Protein AF-A0A2V9QJU0-F1 (afdb_monomer)

Foldseek 3Di:
DPDDDQQKAWAAWDADPPVRFIWTWIDHDHDIDIDGQQDDPPVFWHFPDDDRFWTWIAGPVVRDIDIHGHDDD

Secondary structure (DSSP, 8-state):
-PPPP--EEEEEEEE-TTT--EEEEEEETTEEEEE-TT-EETTTEEEEEE-SSEEEEEETTTTEEEEEEB---

Sequence (73 aa):
PPPPPSNLRFYGFATSRPDGAKRIFLYKNEDVFVASEGDIVDRRYKVVRISPNAVEILDVLSNNRENIPLSQG

Radius of gyration: 11.94 Å; Cα contacts (8 Å, |Δi|>4): 146; chains: 1; bounding box: 26×30×28 Å

Solvent-accessible surface area (backbone atoms only — not comparable to full-atom values): 4416 Å² total; per-residue (Å²): 131,82,79,78,82,83,63,64,42,31,69,49,72,50,73,46,81,94,80,64,51,54,33,36,38,35,36,43,95,89,48,77,45,78,42,36,69,70,37,65,48,94,87,39,38,27,31,67,42,83,52,102,61,32,35,35,31,33,33,69,86,78,74,43,78,46,77,37,54,51,54,78,130

pLDDT: mean 85.99, std 10.31, range [53.44, 95.44]

Nearest PDB structures (foldseek):
  8etu-assembly1_U  TM=3.880E-01  e=2.236E-01  Saccharomyces cerevisiae S288C
  7zi4-assembly1_F  TM=4.785E-01  e=1.166E+00  Homo sapiens
  8x19-assembly1_N  TM=3.605E-01  e=3.111E-01  Homo sapiens
  8xvt-assembly1_D  TM=3.837E-01  e=8.381E-01  Homo sapiens
  8oor-assembly1_B  TM=3.944E-01  e=2.973E+00  Thermochaetoides thermophila

Structure (mmCIF, N/CA/C/O backbone):
data_AF-A0A2V9QJU0-F1
#
_entry.id   AF-A0A2V9QJU0-F1
#
loop_
_atom_site.group_PDB
_atom_site.id
_atom_site.type_symbol
_atom_site.label_atom_id
_atom_site.label_alt_id
_atom_site.label_comp_id
_atom_site.label_asym_id
_atom_site.label_entity_id
_atom_site.label_seq_id
_atom_site.pdbx_PDB_ins_code
_atom_site.Cartn_x
_atom_site.Cartn_y
_atom_site.Cartn_z
_atom_site.occupancy
_atom_site.B_iso_or_equiv
_atom_site.auth_seq_id
_atom_site.auth_comp_id
_atom_site.auth_asym_id
_atom_site.auth_atom_id
_atom_site.pdbx_PDB_model_num
ATOM 1 N N . PRO A 1 1 ? -11.968 18.681 9.968 1.00 64.88 1 PRO A N 1
ATOM 2 C CA . PRO A 1 1 ? -11.527 17.434 10.641 1.00 64.88 1 PRO A CA 1
ATOM 3 C C . PRO A 1 1 ? -10.325 16.829 9.905 1.00 64.88 1 PRO A C 1
ATOM 5 O O . PRO A 1 1 ? -10.374 16.775 8.677 1.00 64.88 1 PRO A O 1
ATOM 8 N N . PRO A 1 2 ? -9.254 16.421 10.608 1.00 62.22 2 PRO A N 1
ATOM 9 C CA . PRO A 1 2 ? -8.178 15.647 9.998 1.00 62.22 2 PRO A CA 1
ATOM 10 C C . PRO A 1 2 ? -8.752 14.356 9.393 1.00 62.22 2 PRO A C 1
ATOM 12 O O . PRO A 1 2 ? -9.662 13.775 9.996 1.00 62.22 2 PRO A O 1
ATOM 15 N N . PRO A 1 3 ? -8.283 13.917 8.214 1.00 66.19 3 PRO A N 1
ATOM 16 C CA . PRO A 1 3 ? -8.688 12.631 7.666 1.00 66.19 3 PRO A CA 1
ATOM 17 C C . PRO A 1 3 ? -8.373 11.511 8.677 1.00 66.19 3 PRO A C 1
ATOM 19 O O . PRO A 1 3 ? -7.317 11.554 9.313 1.00 66.19 3 PRO A O 1
ATOM 22 N N . PRO A 1 4 ? -9.281 10.534 8.865 1.00 72.19 4 PRO A N 1
ATOM 23 C CA . PRO A 1 4 ? -9.050 9.416 9.772 1.00 72.19 4 PRO A CA 1
ATOM 24 C C . PRO A 1 4 ? -7.763 8.664 9.402 1.00 72.19 4 PRO A C 1
ATOM 26 O O . PRO A 1 4 ? -7.518 8.484 8.205 1.00 72.19 4 PRO A O 1
ATOM 29 N N . PRO A 1 5 ? -6.978 8.183 10.385 1.00 73.06 5 PRO A N 1
ATOM 30 C CA . PRO A 1 5 ? -5.846 7.306 10.111 1.00 73.06 5 PRO A CA 1
ATOM 31 C C . PRO A 1 5 ? -6.316 6.084 9.321 1.00 73.06 5 PRO A C 1
ATOM 33 O O . PRO A 1 5 ? -7.384 5.529 9.596 1.00 73.06 5 PRO A O 1
ATOM 36 N N . SER A 1 6 ? -5.530 5.647 8.341 1.00 74.12 6 SER A N 1
ATOM 37 C CA . SER A 1 6 ? -5.900 4.508 7.498 1.00 74.12 6 SER A CA 1
ATOM 38 C C . SER A 1 6 ? -5.844 3.155 8.221 1.00 74.12 6 SER A C 1
ATOM 40 O O . SER A 1 6 ? -6.356 2.166 7.696 1.00 74.12 6 SER A O 1
ATOM 42 N N . ASN A 1 7 ? -5.252 3.102 9.424 1.00 85.81 7 ASN A N 1
ATOM 43 C CA . ASN A 1 7 ? -4.949 1.885 10.194 1.00 85.81 7 ASN A CA 1
ATOM 44 C C . ASN A 1 7 ? -4.133 0.841 9.409 1.00 85.81 7 ASN A C 1
ATOM 46 O O . ASN A 1 7 ? -4.063 -0.321 9.811 1.00 85.81 7 ASN A O 1
ATOM 50 N N . LEU A 1 8 ? -3.522 1.242 8.293 1.00 89.44 8 LEU A N 1
ATOM 51 C CA . LEU A 1 8 ? -2.628 0.402 7.518 1.00 89.44 8 LEU A CA 1
ATOM 52 C C . LEU A 1 8 ? -1.276 0.305 8.230 1.00 89.44 8 LEU A C 1
ATOM 54 O O . LEU A 1 8 ? -0.703 1.302 8.667 1.00 89.44 8 LEU A O 1
ATOM 58 N N . ARG A 1 9 ? -0.741 -0.910 8.320 1.00 90.75 9 ARG A N 1
ATOM 59 C CA . ARG A 1 9 ? 0.628 -1.177 8.766 1.00 90.75 9 ARG A CA 1
ATOM 60 C C . ARG A 1 9 ? 1.435 -1.812 7.664 1.00 90.75 9 ARG A C 1
ATOM 62 O O . ARG A 1 9 ? 0.983 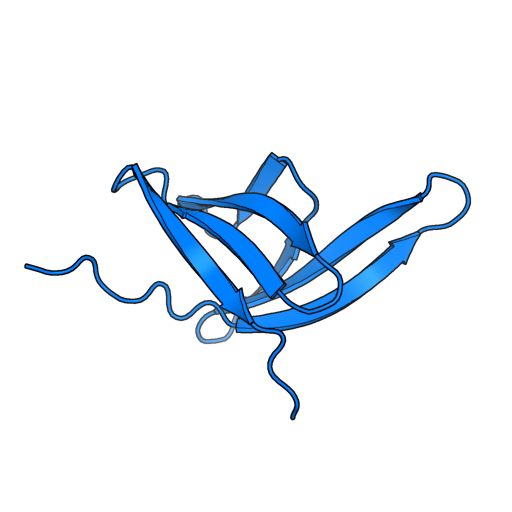-2.750 7.015 1.00 90.75 9 ARG A O 1
ATOM 69 N N . PHE A 1 10 ? 2.658 -1.329 7.523 1.00 91.62 10 PHE A N 1
ATOM 70 C CA . PHE A 1 10 ? 3.645 -1.890 6.623 1.00 91.62 10 PHE A CA 1
ATOM 71 C C . PHE A 1 10 ? 4.566 -2.841 7.390 1.00 91.62 10 PHE A C 1
ATOM 73 O O . PHE A 1 10 ? 5.282 -2.411 8.292 1.00 91.62 10 PHE A O 1
ATOM 80 N N . TYR A 1 11 ? 4.531 -4.128 7.034 1.00 88.56 11 TYR A N 1
ATOM 81 C CA . TYR A 1 11 ? 5.283 -5.186 7.724 1.00 88.56 11 TYR A CA 1
ATOM 82 C C . TYR A 1 11 ? 6.577 -5.591 7.012 1.00 88.56 11 TYR A C 1
ATOM 84 O O . TYR A 1 11 ? 7.461 -6.181 7.624 1.00 88.56 11 TYR A O 1
ATOM 92 N N . GLY A 1 12 ? 6.716 -5.282 5.724 1.00 86.94 12 GLY A N 1
ATOM 93 C CA . GLY A 1 12 ? 7.920 -5.617 4.971 1.00 86.94 12 GLY A CA 1
ATOM 94 C C . GLY A 1 12 ? 7.675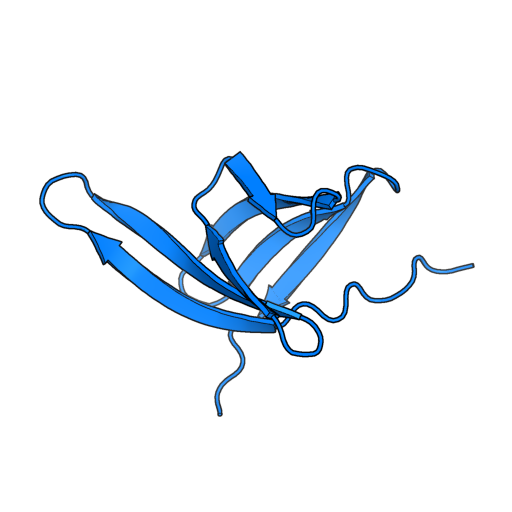 -5.736 3.480 1.00 86.94 12 GLY A C 1
ATOM 95 O O . GLY A 1 12 ? 6.539 -5.674 3.010 1.00 86.94 12 GLY A O 1
ATOM 96 N N . PHE A 1 13 ? 8.754 -5.917 2.727 1.00 86.56 13 PHE A N 1
ATOM 97 C CA . PHE A 1 13 ? 8.714 -6.075 1.280 1.00 86.56 13 PHE A CA 1
ATOM 98 C C . PHE A 1 13 ? 9.349 -7.398 0.848 1.00 86.56 13 PHE A C 1
ATOM 100 O O . PHE A 1 13 ? 10.330 -7.855 1.428 1.00 86.56 13 PHE A O 1
ATOM 107 N N . ALA A 1 14 ? 8.794 -7.997 -0.200 1.00 83.31 14 ALA A N 1
ATOM 108 C CA . ALA A 1 14 ? 9.387 -9.100 -0.935 1.00 83.31 14 ALA A CA 1
ATOM 109 C C . ALA A 1 14 ? 9.823 -8.606 -2.314 1.00 83.31 14 ALA A C 1
ATOM 111 O O . ALA A 1 14 ? 9.106 -7.872 -2.994 1.00 83.31 14 ALA A O 1
ATOM 112 N N . THR A 1 15 ? 11.003 -9.039 -2.742 1.00 77.75 15 THR A N 1
ATOM 113 C CA . THR A 1 15 ? 11.503 -8.775 -4.093 1.00 77.75 15 THR A CA 1
ATOM 114 C C . THR A 1 15 ? 11.402 -10.074 -4.873 1.00 77.75 15 THR A C 1
ATOM 116 O O . THR A 1 15 ? 12.049 -11.052 -4.496 1.00 77.75 15 THR A O 1
ATOM 119 N N . SER A 1 16 ? 10.599 -10.103 -5.936 1.00 61.47 16 SER A N 1
ATOM 120 C CA . SER A 1 16 ? 10.585 -11.250 -6.850 1.00 61.47 16 SER A CA 1
ATOM 121 C C . SER A 1 16 ? 11.749 -11.101 -7.835 1.00 61.47 16 SER A C 1
ATOM 123 O O . SER A 1 16 ? 11.956 -10.032 -8.410 1.00 61.47 16 SER A O 1
ATOM 125 N N . ARG A 1 17 ? 12.580 -12.138 -7.967 1.00 69.56 17 ARG A N 1
ATOM 126 C CA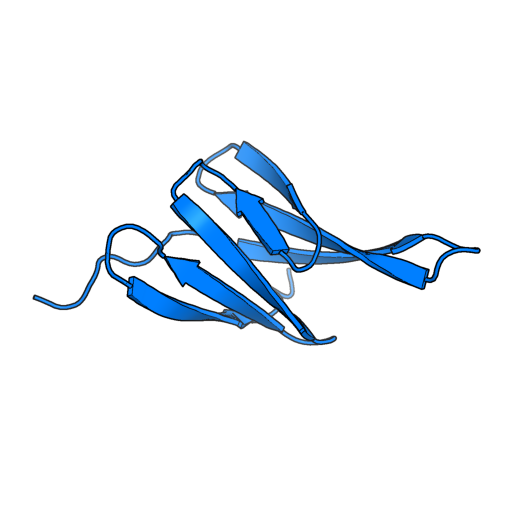 . ARG A 1 17 ? 13.548 -12.277 -9.070 1.00 69.56 17 ARG A CA 1
ATOM 127 C C . ARG A 1 17 ? 12.938 -13.266 -10.071 1.00 69.56 17 ARG A C 1
ATOM 129 O O . ARG A 1 17 ? 12.387 -14.263 -9.604 1.00 69.56 17 ARG A O 1
ATOM 136 N N . PRO A 1 18 ? 13.037 -13.038 -11.397 1.00 62.22 18 PRO A N 1
ATOM 137 C CA . PRO A 1 18 ? 14.019 -12.202 -12.106 1.00 62.22 18 PRO A CA 1
ATOM 138 C C . PRO A 1 18 ? 13.532 -10.803 -12.532 1.00 62.22 18 PRO A C 1
ATOM 140 O O . PRO A 1 18 ? 14.325 -10.008 -13.023 1.00 62.22 18 PRO A O 1
ATOM 143 N N . ASP A 1 19 ? 12.256 -10.495 -12.345 1.00 64.88 19 ASP A N 1
ATOM 144 C CA . ASP A 1 19 ? 11.546 -9.303 -12.824 1.00 64.88 19 ASP A CA 1
ATOM 145 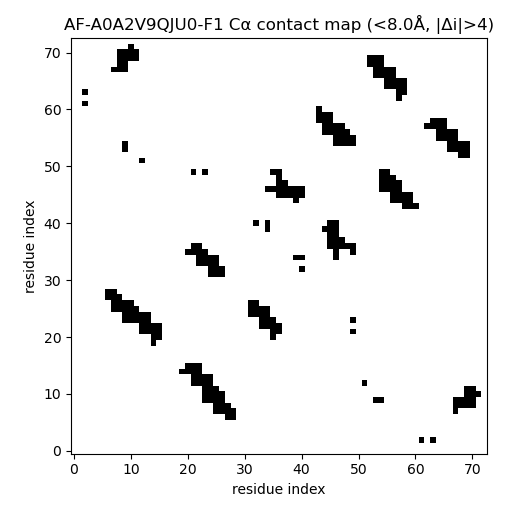C C . ASP A 1 19 ? 11.735 -8.053 -11.945 1.00 64.88 19 ASP A C 1
ATOM 147 O O . ASP A 1 19 ? 11.432 -6.940 -12.369 1.00 64.88 19 ASP A O 1
ATOM 151 N N . GLY A 1 20 ? 12.263 -8.207 -10.727 1.00 66.94 20 GLY A N 1
ATOM 152 C CA . GLY A 1 20 ? 12.571 -7.081 -9.839 1.00 66.94 20 GLY A CA 1
ATOM 153 C C . GLY A 1 20 ? 11.332 -6.405 -9.248 1.00 66.94 20 GLY A C 1
ATOM 154 O O . GLY A 1 20 ? 11.453 -5.355 -8.613 1.00 66.94 20 GLY A O 1
ATOM 155 N N . ALA A 1 21 ? 10.150 -7.003 -9.422 1.00 72.06 21 ALA A N 1
ATOM 156 C CA . ALA A 1 21 ? 8.905 -6.486 -8.885 1.00 72.06 21 ALA A CA 1
ATOM 157 C C . ALA A 1 21 ? 8.956 -6.483 -7.349 1.00 72.06 21 ALA A C 1
ATOM 159 O O . ALA A 1 21 ? 9.074 -7.530 -6.697 1.00 72.06 21 ALA A O 1
ATOM 160 N N . LYS A 1 22 ? 8.874 -5.281 -6.765 1.00 84.50 22 LYS A N 1
ATOM 161 C CA . LYS A 1 22 ? 8.728 -5.090 -5.321 1.00 84.50 22 LYS A CA 1
ATOM 162 C C . LYS A 1 22 ? 7.269 -5.294 -4.943 1.00 84.50 22 LYS A C 1
ATOM 164 O O . LYS A 1 22 ? 6.381 -4.606 -5.451 1.00 84.50 22 LYS A O 1
ATOM 169 N N . ARG A 1 23 ? 7.036 -6.229 -4.031 1.00 90.12 23 ARG A N 1
ATOM 170 C CA . ARG A 1 23 ? 5.759 -6.409 -3.347 1.00 90.12 23 ARG A CA 1
ATOM 171 C C . ARG A 1 23 ? 5.917 -6.015 -1.894 1.00 90.12 23 ARG A C 1
ATOM 173 O O . ARG A 1 23 ? 6.974 -6.228 -1.310 1.00 90.12 23 ARG A O 1
ATOM 180 N N . ILE A 1 24 ? 4.875 -5.458 -1.312 1.00 91.38 24 ILE A N 1
ATOM 181 C CA . ILE A 1 24 ? 4.803 -5.107 0.101 1.00 91.38 24 ILE A CA 1
ATOM 182 C C . ILE A 1 24 ? 3.693 -5.887 0.778 1.00 91.38 24 ILE A C 1
ATOM 184 O O . ILE A 1 24 ? 2.678 -6.197 0.157 1.00 91.38 24 ILE A O 1
ATOM 188 N N . PHE A 1 25 ? 3.902 -6.167 2.057 1.00 92.88 25 PHE A N 1
ATOM 189 C CA . PHE A 1 25 ? 2.907 -6.732 2.950 1.00 92.88 25 PHE A CA 1
ATOM 190 C C . PHE A 1 25 ? 2.318 -5.607 3.785 1.00 92.88 25 PHE A C 1
ATOM 192 O O . PHE A 1 25 ? 3.011 -4.946 4.568 1.00 92.88 25 PHE A O 1
ATOM 199 N N . LEU A 1 26 ? 1.030 -5.388 3.576 1.00 92.50 26 LEU A N 1
ATOM 200 C CA . LEU A 1 26 ? 0.221 -4.437 4.306 1.00 92.50 26 LEU A CA 1
ATOM 201 C C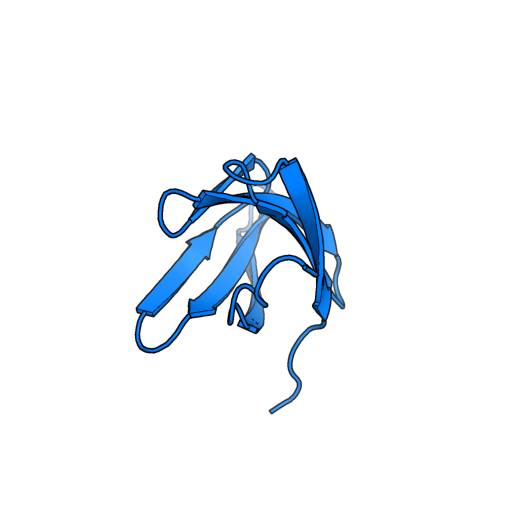 . LEU A 1 26 ? -0.753 -5.202 5.189 1.00 92.50 26 LEU A C 1
ATOM 203 O O . LEU A 1 26 ? -1.229 -6.269 4.821 1.00 92.50 26 LEU A O 1
ATOM 207 N N . TYR A 1 27 ? -1.072 -4.641 6.339 1.00 92.19 27 TYR A N 1
ATOM 208 C CA . TYR A 1 27 ? -2.073 -5.186 7.242 1.00 92.19 27 TYR A CA 1
A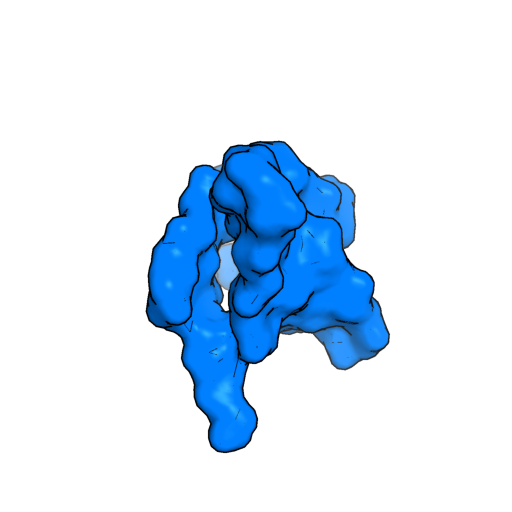TOM 209 C C . TYR A 1 27 ? -3.034 -4.087 7.640 1.00 92.19 27 TYR A C 1
ATOM 211 O O . TYR A 1 27 ? -2.605 -2.960 7.898 1.00 92.19 27 TYR A O 1
ATOM 219 N N . LYS A 1 28 ? -4.313 -4.414 7.736 1.00 89.44 28 LYS A N 1
ATOM 220 C CA . LYS A 1 28 ? -5.323 -3.490 8.231 1.00 89.44 28 LYS A CA 1
ATOM 221 C C . LYS A 1 28 ? -6.348 -4.269 9.037 1.00 89.44 28 LYS A C 1
ATOM 223 O O . LYS A 1 28 ? -7.017 -5.140 8.497 1.00 89.44 28 LYS A O 1
ATOM 228 N N . ASN A 1 29 ? -6.502 -3.902 10.306 1.00 85.38 29 ASN A N 1
ATOM 229 C CA . ASN A 1 29 ? -7.383 -4.565 11.272 1.00 85.38 29 ASN A CA 1
ATOM 230 C C . ASN A 1 29 ? -7.046 -6.051 11.481 1.00 85.38 29 ASN A C 1
ATOM 232 O O . ASN A 1 29 ? -6.359 -6.343 12.451 1.00 85.38 29 ASN A O 1
ATOM 236 N N . GLU A 1 30 ? -7.496 -6.939 10.592 1.00 86.75 30 GLU A N 1
ATOM 237 C CA . GLU A 1 30 ? -7.280 -8.400 10.595 1.00 86.75 30 GLU A CA 1
ATOM 238 C C . GLU A 1 30 ? -6.899 -8.944 9.204 1.00 86.75 30 GLU A C 1
ATOM 240 O O . GLU A 1 30 ? -6.552 -10.115 9.060 1.00 86.75 30 GLU A O 1
ATOM 245 N N . ASP A 1 31 ? -6.906 -8.085 8.181 1.00 89.19 31 ASP A N 1
ATOM 246 C CA . ASP A 1 31 ? -6.641 -8.460 6.798 1.00 89.19 31 ASP A CA 1
ATOM 247 C C . ASP A 1 31 ? -5.188 -8.179 6.414 1.00 89.19 31 ASP A C 1
ATOM 249 O O . ASP A 1 31 ? -4.644 -7.107 6.701 1.00 89.19 31 ASP A O 1
ATOM 253 N N . VAL A 1 32 ? -4.576 -9.125 5.699 1.00 90.31 32 VAL A N 1
ATOM 254 C CA . VAL A 1 32 ? -3.248 -8.978 5.090 1.00 90.31 32 VAL A CA 1
ATOM 255 C C . VAL A 1 32 ? -3.407 -8.774 3.586 1.00 90.31 32 VAL A C 1
ATOM 257 O O . VAL A 1 32 ? -4.043 -9.569 2.897 1.00 90.31 32 VAL A O 1
ATOM 260 N N . PHE A 1 33 ? -2.762 -7.740 3.059 1.00 92.00 33 PHE A N 1
ATOM 261 C CA . PHE A 1 33 ? -2.725 -7.416 1.641 1.00 92.00 33 PHE A CA 1
ATOM 262 C C . PHE A 1 33 ? -1.298 -7.521 1.114 1.00 92.00 33 PHE A C 1
ATOM 264 O O . PHE A 1 33 ? -0.344 -7.082 1.757 1.00 92.00 33 PHE A O 1
ATOM 271 N N . VAL A 1 34 ? -1.161 -8.058 -0.096 1.00 91.69 34 VAL A N 1
ATOM 272 C CA . VAL A 1 34 ? 0.091 -8.039 -0.856 1.00 91.69 34 VAL A CA 1
ATOM 273 C C . VAL A 1 34 ? -0.110 -7.125 -2.053 1.00 91.69 34 VAL A C 1
ATOM 275 O O . VAL A 1 34 ? -1.043 -7.342 -2.822 1.00 91.69 34 VAL A O 1
ATOM 278 N N . ALA A 1 35 ? 0.741 -6.114 -2.203 1.00 92.62 35 ALA A N 1
ATOM 279 C CA . ALA A 1 35 ?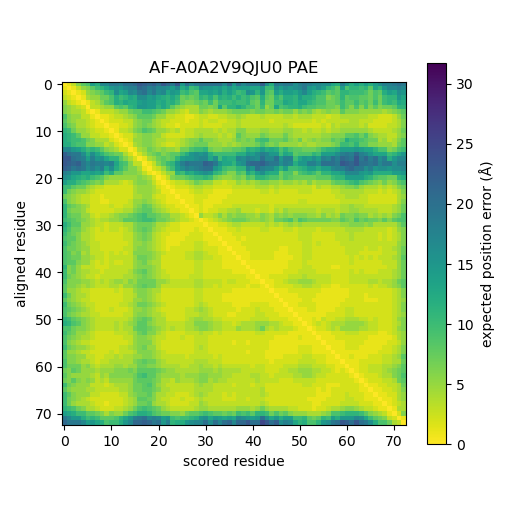 0.574 -5.088 -3.231 1.00 92.62 35 ALA A CA 1
ATOM 280 C C . ALA A 1 35 ? 1.908 -4.629 -3.828 1.00 92.62 35 ALA A C 1
ATOM 282 O O . ALA A 1 35 ? 2.948 -4.702 -3.174 1.00 92.62 35 ALA A O 1
ATOM 283 N N . SER A 1 36 ? 1.872 -4.131 -5.056 1.00 92.81 36 SER A N 1
ATOM 284 C CA . S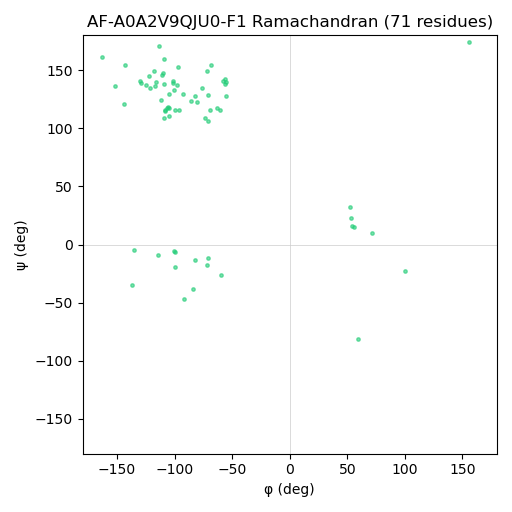ER A 1 36 ? 2.966 -3.447 -5.750 1.00 92.81 36 SER A CA 1
ATOM 285 C C . SER A 1 36 ? 2.630 -1.970 -5.984 1.00 92.81 36 SER A C 1
ATOM 287 O O . SER A 1 36 ? 1.506 -1.530 -5.750 1.00 92.81 36 SER A O 1
ATOM 289 N N . GLU A 1 37 ? 3.608 -1.174 -6.429 1.00 92.25 37 GLU A N 1
ATOM 290 C CA . GLU A 1 37 ? 3.346 0.211 -6.843 1.00 92.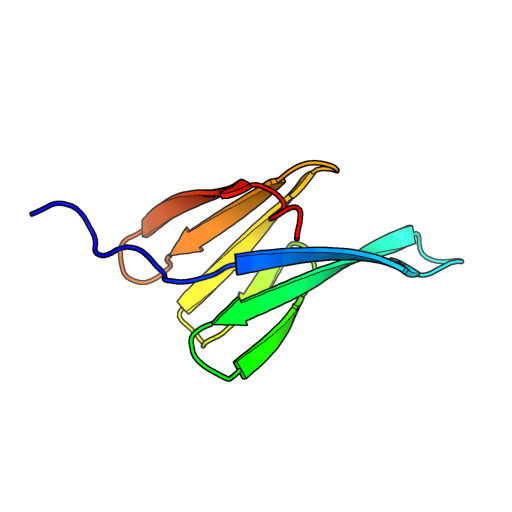25 37 GLU A CA 1
ATOM 291 C C . GLU A 1 37 ? 2.256 0.248 -7.924 1.00 92.25 37 GLU A C 1
ATOM 293 O O . GLU A 1 37 ? 2.339 -0.452 -8.930 1.00 92.25 37 GLU A O 1
ATOM 298 N N . GLY A 1 38 ? 1.229 1.067 -7.707 1.00 93.88 38 GLY A N 1
ATOM 299 C CA . GLY A 1 38 ? 0.060 1.184 -8.574 1.00 93.88 38 GLY A CA 1
ATOM 300 C C . GLY A 1 38 ? -1.175 0.418 -8.094 1.00 93.88 38 GLY A C 1
ATOM 301 O O . GLY A 1 38 ? -2.282 0.829 -8.455 1.00 93.88 38 GLY A O 1
ATOM 302 N N . ASP A 1 39 ? -1.018 -0.610 -7.256 1.00 94.75 39 ASP A N 1
ATOM 303 C CA . ASP A 1 39 ? -2.132 -1.437 -6.777 1.00 94.75 39 ASP A CA 1
ATOM 304 C C . ASP A 1 39 ? -3.025 -0.689 -5.783 1.00 94.75 39 ASP A C 1
ATOM 306 O O . ASP A 1 39 ? -2.560 0.154 -5.013 1.00 94.75 39 ASP A O 1
ATOM 310 N N . ILE A 1 40 ? -4.317 -1.031 -5.769 1.00 94.06 40 ILE A N 1
ATOM 311 C CA . ILE A 1 40 ? -5.294 -0.519 -4.802 1.00 94.06 40 ILE A CA 1
ATOM 312 C C . ILE A 1 40 ? -5.666 -1.637 -3.828 1.00 94.06 40 ILE A C 1
ATOM 314 O O . ILE A 1 40 ? -6.288 -2.625 -4.218 1.00 94.06 40 ILE A O 1
ATOM 318 N N . VAL A 1 41 ? -5.337 -1.451 -2.551 1.00 92.75 41 VAL A N 1
ATOM 319 C CA . VAL A 1 41 ? -5.743 -2.345 -1.459 1.00 92.75 41 VAL A CA 1
ATOM 320 C C . VAL A 1 41 ? -6.982 -1.805 -0.759 1.00 92.75 41 VAL A C 1
ATOM 322 O O . VAL A 1 41 ? -7.245 -0.597 -0.773 1.00 92.75 41 VAL A O 1
ATOM 325 N N . ASP A 1 42 ? -7.776 -2.707 -0.174 1.00 91.06 42 ASP A N 1
ATOM 326 C CA . ASP A 1 42 ? -9.000 -2.355 0.564 1.00 91.06 42 ASP A CA 1
ATOM 327 C C . ASP A 1 42 ? -9.977 -1.469 -0.253 1.00 91.06 42 ASP A C 1
ATOM 329 O O . ASP A 1 42 ? -10.784 -0.717 0.282 1.00 91.06 42 ASP A O 1
ATOM 333 N N . ARG A 1 43 ? -9.874 -1.521 -1.594 1.00 91.56 43 ARG A N 1
ATOM 334 C CA . ARG A 1 43 ? -10.634 -0.696 -2.559 1.00 91.56 43 ARG A CA 1
ATOM 335 C C . ARG A 1 43 ? -10.506 0.824 -2.353 1.00 91.56 43 ARG A C 1
ATOM 337 O O . ARG A 1 43 ? -11.292 1.578 -2.922 1.00 91.56 43 ARG A O 1
ATOM 344 N N . ARG A 1 44 ? -9.525 1.279 -1.569 1.00 91.88 44 ARG A N 1
ATOM 345 C CA . ARG A 1 44 ? -9.382 2.686 -1.161 1.00 91.88 44 ARG A CA 1
ATOM 346 C C . ARG A 1 44 ? -7.953 3.202 -1.234 1.00 91.88 44 ARG A C 1
ATOM 348 O O . ARG A 1 44 ? -7.743 4.370 -1.546 1.00 91.88 44 ARG A O 1
ATOM 355 N N . TYR A 1 45 ? -6.971 2.363 -0.941 1.00 93.94 45 TYR A N 1
ATOM 356 C CA . TYR A 1 45 ? -5.609 2.826 -0.731 1.00 93.94 45 TYR A CA 1
ATOM 357 C C . TYR A 1 45 ? -4.726 2.388 -1.886 1.00 93.94 45 TYR A C 1
ATOM 359 O O . TYR A 1 45 ? -4.422 1.207 -2.038 1.00 93.94 45 TYR A O 1
ATOM 367 N N . LYS A 1 46 ? -4.328 3.348 -2.717 1.00 95.19 46 LYS A N 1
ATOM 368 C CA . LYS A 1 46 ? -3.421 3.116 -3.833 1.00 95.19 46 LYS A CA 1
ATOM 369 C C . LYS A 1 46 ? -1.976 3.202 -3.363 1.00 95.19 46 LYS A C 1
ATOM 371 O O . LYS A 1 46 ? -1.563 4.245 -2.864 1.00 95.19 46 LYS A O 1
ATOM 376 N N . VAL A 1 47 ? -1.186 2.160 -3.583 1.00 95.06 47 VAL A N 1
ATOM 377 C CA . VAL A 1 47 ? 0.260 2.190 -3.341 1.00 95.06 47 VAL A CA 1
ATOM 378 C C . VAL A 1 47 ? 0.903 3.108 -4.375 1.00 95.06 47 VAL A C 1
ATOM 380 O O . VAL A 1 47 ? 0.845 2.847 -5.575 1.00 95.06 47 VAL A O 1
ATOM 383 N N . VAL A 1 48 ? 1.493 4.210 -3.924 1.00 95.44 48 VAL A N 1
ATOM 384 C CA . VAL A 1 48 ? 2.115 5.208 -4.805 1.00 95.44 48 VAL A CA 1
ATOM 385 C C . VAL A 1 48 ? 3.588 4.897 -4.996 1.00 95.44 48 VAL A C 1
ATOM 387 O O . VAL A 1 48 ? 4.079 4.931 -6.121 1.00 95.44 48 VAL A O 1
ATOM 390 N N . ARG A 1 49 ? 4.289 4.610 -3.894 1.00 93.25 49 ARG A N 1
ATOM 391 C CA . ARG A 1 49 ? 5.735 4.396 -3.904 1.00 93.25 49 ARG A CA 1
ATOM 392 C C . ARG A 1 49 ? 6.174 3.470 -2.782 1.00 93.25 49 ARG A C 1
ATOM 394 O O . ARG A 1 49 ? 5.774 3.650 -1.633 1.00 93.25 49 ARG A O 1
ATOM 401 N N . ILE A 1 50 ? 7.059 2.534 -3.095 1.00 91.25 50 ILE A N 1
ATOM 402 C CA . ILE A 1 50 ? 7.653 1.590 -2.151 1.00 91.25 50 ILE A CA 1
ATOM 403 C C . ILE A 1 50 ? 9.118 1.969 -1.923 1.00 91.25 50 ILE A C 1
ATOM 405 O O . ILE A 1 50 ? 9.966 1.867 -2.816 1.00 91.25 50 ILE A O 1
ATOM 409 N N . SER A 1 51 ? 9.438 2.360 -0.692 1.00 89.38 51 SER A N 1
ATOM 410 C CA . SER A 1 51 ? 10.807 2.619 -0.240 1.00 89.38 51 SER A CA 1
ATOM 411 C C . SER A 1 51 ? 11.270 1.527 0.734 1.00 89.38 51 SER A C 1
ATOM 413 O O . SER A 1 51 ? 10.443 0.830 1.318 1.00 89.38 51 SER A O 1
ATOM 415 N N . PRO A 1 52 ? 12.588 1.351 0.942 1.00 85.75 52 PRO A N 1
ATOM 416 C CA . PRO A 1 52 ? 13.102 0.314 1.844 1.00 85.75 52 PRO A CA 1
ATOM 417 C C . PRO A 1 52 ? 12.628 0.446 3.301 1.00 85.75 52 PRO A C 1
ATOM 419 O O . PRO A 1 52 ? 12.582 -0.542 4.023 1.00 85.75 52 PRO A O 1
ATOM 422 N N . ASN A 1 53 ? 12.295 1.662 3.734 1.00 90.12 53 ASN A N 1
ATOM 423 C CA . ASN A 1 53 ? 11.937 2.004 5.111 1.00 90.12 53 ASN A CA 1
ATOM 424 C C . ASN A 1 53 ? 10.482 2.467 5.286 1.00 90.12 53 ASN A C 1
ATOM 426 O O . ASN A 1 53 ? 10.049 2.651 6.420 1.00 90.12 53 ASN A O 1
ATOM 430 N N . ALA A 1 54 ? 9.747 2.698 4.199 1.00 92.06 54 ALA A N 1
ATOM 431 C CA . ALA A 1 54 ? 8.389 3.227 4.239 1.00 92.06 54 ALA A CA 1
ATOM 432 C C . ALA A 1 54 ? 7.659 2.993 2.913 1.00 92.06 54 ALA A C 1
ATOM 434 O O . ALA A 1 54 ? 8.281 2.831 1.861 1.00 92.06 54 ALA A O 1
ATOM 435 N N . VAL A 1 55 ? 6.335 3.066 2.946 1.00 92.94 55 VAL A N 1
ATOM 436 C CA . VAL A 1 55 ? 5.479 3.070 1.758 1.00 92.94 55 VAL A CA 1
ATOM 437 C C . VAL A 1 55 ? 4.632 4.341 1.730 1.00 92.94 55 VAL A C 1
ATOM 439 O O . VAL A 1 55 ? 4.069 4.749 2.743 1.00 92.94 55 VAL A O 1
ATOM 442 N N . GLU A 1 56 ? 4.546 4.983 0.568 1.00 94.69 56 GLU A N 1
ATOM 443 C CA . GLU A 1 56 ? 3.616 6.085 0.316 1.00 94.69 56 GLU A CA 1
ATOM 444 C C . GLU A 1 56 ? 2.322 5.535 -0.285 1.00 94.69 56 GLU A C 1
ATOM 446 O O . GLU A 1 56 ? 2.348 4.785 -1.268 1.00 94.69 56 GLU A O 1
ATOM 451 N N . ILE A 1 57 ? 1.192 5.925 0.298 1.00 94.06 57 ILE A N 1
ATOM 452 C CA . ILE A 1 57 ? -0.134 5.448 -0.080 1.00 94.06 57 ILE A CA 1
ATOM 453 C C . ILE A 1 57 ? -1.059 6.644 -0.302 1.00 94.06 57 ILE A C 1
ATOM 455 O O . ILE A 1 57 ? -1.018 7.623 0.439 1.00 94.06 57 ILE A O 1
ATOM 459 N N . LEU A 1 58 ? -1.886 6.577 -1.339 1.00 94.31 58 LEU A N 1
ATOM 460 C CA . LEU A 1 58 ? -2.906 7.568 -1.657 1.00 94.31 58 LEU A CA 1
ATOM 461 C C . LEU A 1 58 ? -4.273 6.995 -1.302 1.00 94.31 58 LEU A C 1
ATOM 463 O O . LEU A 1 58 ? -4.709 6.004 -1.887 1.00 94.31 58 LEU A O 1
ATOM 467 N N . ASP A 1 59 ? -4.970 7.645 -0.383 1.00 92.81 59 ASP A N 1
ATOM 468 C CA . ASP A 1 59 ? -6.391 7.418 -0.169 1.00 92.81 59 ASP A CA 1
ATOM 469 C C . ASP A 1 59 ? -7.174 8.048 -1.324 1.00 92.81 59 ASP A C 1
ATOM 471 O O . ASP A 1 59 ? -7.269 9.270 -1.433 1.00 92.81 59 ASP A O 1
ATOM 475 N N . VAL A 1 60 ? -7.739 7.216 -2.197 1.00 92.38 60 VAL A N 1
ATOM 476 C CA . VAL A 1 60 ? -8.432 7.677 -3.410 1.00 92.38 60 VAL A CA 1
ATOM 477 C C . VAL A 1 60 ? -9.777 8.343 -3.114 1.00 92.38 60 VAL A C 1
ATOM 479 O O . VAL A 1 60 ? -10.292 9.057 -3.969 1.00 92.38 60 VAL A O 1
ATOM 482 N N . LEU A 1 61 ? -10.348 8.133 -1.922 1.00 89.94 61 LEU A N 1
ATOM 483 C CA . LEU A 1 61 ? -11.622 8.744 -1.533 1.00 89.94 61 LEU A CA 1
ATOM 484 C C . LEU A 1 61 ? -11.428 10.159 -0.988 1.00 89.94 61 LEU A C 1
ATOM 486 O O . LEU A 1 61 ? -12.243 11.037 -1.254 1.00 89.94 61 LEU A O 1
ATOM 490 N N . SER A 1 62 ? -10.357 10.380 -0.222 1.00 88.75 62 SER A N 1
ATOM 491 C CA . SER A 1 62 ? -10.036 11.693 0.358 1.00 88.75 62 SER A CA 1
ATOM 492 C C . SER A 1 62 ? -8.972 12.470 -0.426 1.00 88.75 62 SER A C 1
ATOM 494 O O . SER A 1 62 ? -8.709 13.629 -0.112 1.00 88.75 62 SER A O 1
ATOM 496 N N . ASN A 1 63 ? -8.368 11.842 -1.441 1.00 89.50 63 ASN A N 1
ATOM 497 C CA . ASN A 1 63 ? -7.210 12.334 -2.190 1.00 89.50 63 ASN A CA 1
ATOM 498 C C . ASN A 1 63 ? -6.036 12.748 -1.280 1.00 89.50 63 ASN A C 1
ATOM 500 O O . ASN A 1 63 ? -5.293 13.683 -1.582 1.00 89.50 63 ASN A O 1
ATOM 504 N N . ASN A 1 64 ? -5.884 12.060 -0.146 1.00 89.31 64 ASN A N 1
ATOM 505 C CA . ASN A 1 64 ? -4.840 12.328 0.833 1.00 89.31 64 ASN A CA 1
ATOM 506 C C . ASN A 1 64 ? -3.692 11.322 0.708 1.00 89.31 64 ASN A C 1
ATOM 508 O O . ASN A 1 64 ? -3.921 10.130 0.504 1.00 89.31 64 ASN A O 1
ATOM 512 N N . ARG A 1 65 ? -2.458 11.800 0.869 1.00 91.81 65 ARG A N 1
ATOM 513 C CA . ARG A 1 65 ? -1.254 10.967 0.856 1.00 91.81 65 ARG A CA 1
ATOM 514 C C . ARG A 1 65 ? -0.793 10.696 2.275 1.00 91.81 65 ARG A C 1
ATOM 516 O O . ARG A 1 65 ? -0.660 11.614 3.080 1.00 91.81 65 ARG A O 1
ATOM 523 N N . GLU A 1 66 ? -0.501 9.440 2.551 1.00 90.69 66 GLU A N 1
ATOM 524 C CA . GLU A 1 66 ? 0.000 8.975 3.834 1.00 90.69 66 GLU A CA 1
ATOM 525 C C . GLU A 1 66 ? 1.311 8.218 3.624 1.00 90.69 66 GLU A C 1
ATOM 527 O O . GLU A 1 66 ? 1.449 7.428 2.689 1.00 90.69 66 GLU A O 1
ATOM 532 N N . ASN A 1 67 ? 2.290 8.473 4.490 1.00 93.00 67 ASN A N 1
ATOM 533 C CA . ASN A 1 67 ? 3.539 7.728 4.512 1.00 93.00 67 ASN A CA 1
ATOM 534 C C . ASN A 1 67 ? 3.523 6.777 5.706 1.00 93.00 67 ASN A C 1
ATOM 536 O O . ASN A 1 67 ? 3.446 7.222 6.850 1.00 93.00 67 ASN A O 1
ATOM 540 N N . ILE A 1 68 ? 3.583 5.479 5.427 1.00 91.75 68 ILE A N 1
ATOM 541 C CA . ILE A 1 68 ? 3.529 4.434 6.442 1.00 91.75 68 ILE A CA 1
ATOM 542 C C . ILE A 1 68 ? 4.942 3.873 6.616 1.00 91.75 68 ILE A C 1
ATOM 544 O O . ILE A 1 68 ? 5.455 3.227 5.693 1.00 91.75 68 ILE A O 1
ATOM 548 N N . PRO A 1 69 ? 5.599 4.122 7.762 1.00 92.44 69 PRO A N 1
ATOM 549 C CA . PRO A 1 69 ? 6.923 3.584 8.025 1.00 92.44 69 PRO A CA 1
ATOM 550 C C . PRO A 1 69 ? 6.859 2.066 8.195 1.00 92.44 69 PRO A C 1
ATOM 552 O O . PRO A 1 69 ? 5.833 1.506 8.590 1.00 92.44 69 PRO A O 1
ATOM 555 N N . LEU A 1 70 ? 7.974 1.398 7.912 1.00 89.75 70 LEU A N 1
ATOM 556 C CA . LEU A 1 70 ? 8.135 -0.018 8.209 1.00 89.75 70 LEU A CA 1
ATOM 557 C C . LEU A 1 70 ? 7.999 -0.212 9.720 1.00 89.75 70 LEU A C 1
ATOM 559 O O . LEU A 1 70 ? 8.819 0.292 10.490 1.00 89.75 70 LEU A O 1
ATOM 563 N N . SER A 1 71 ? 6.964 -0.937 10.135 1.00 81.25 71 SER A N 1
ATOM 564 C CA . SER A 1 71 ? 6.791 -1.306 11.532 1.00 81.25 71 SER A CA 1
ATOM 565 C C . SER A 1 71 ? 7.855 -2.345 11.862 1.00 81.25 71 SER A C 1
ATOM 567 O O . SER A 1 71 ? 7.769 -3.488 11.417 1.00 81.25 71 SER A O 1
ATOM 569 N N . GLN A 1 72 ? 8.874 -1.943 12.617 1.00 66.38 72 GLN A N 1
ATOM 570 C CA . GLN A 1 72 ? 9.741 -2.910 13.282 1.00 66.38 72 GLN A CA 1
ATOM 571 C C . GLN A 1 72 ? 8.920 -3.546 14.409 1.00 66.38 72 GLN A C 1
ATOM 573 O O . GLN A 1 72 ? 8.216 -2.831 15.124 1.00 66.38 72 GLN A O 1
ATOM 578 N N . GLY A 1 73 ? 8.901 -4.880 14.444 1.00 53.44 73 GLY A N 1
ATOM 579 C CA . GLY A 1 73 ? 8.182 -5.657 15.457 1.00 53.44 73 GLY A CA 1
ATOM 580 C C . GLY A 1 73 ? 8.685 -5.394 16.866 1.00 53.44 73 GLY A C 1
ATOM 581 O O . GLY A 1 73 ? 9.878 -5.045 17.006 1.00 53.44 73 GLY A O 1
#

Mean predicted aligned error: 5.29 Å